Protein AF-A0A8T9QCY1-F1 (afdb_monomer_lite)

Organism: NCBI:txid2932248

pLDDT: mean 91.3, std 8.39, range [51.84, 98.19]

Structure (mmCIF, N/CA/C/O backbone):
data_AF-A0A8T9QCY1-F1
#
_entry.id   AF-A0A8T9QCY1-F1
#
loop_
_atom_site.group_PDB
_atom_site.id
_atom_site.type_symbol
_atom_site.label_atom_id
_atom_site.label_alt_id
_atom_site.label_comp_id
_atom_site.label_asym_id
_atom_site.label_entity_id
_atom_site.label_seq_id
_atom_site.pdbx_PDB_ins_code
_atom_site.Cartn_x
_atom_site.Cartn_y
_atom_site.Cartn_z
_atom_site.occupancy
_atom_site.B_iso_or_equiv
_atom_site.auth_seq_id
_atom_site.auth_comp_id
_atom_site.auth_asym_id
_atom_site.auth_atom_id
_atom_site.pdbx_PDB_model_num
ATOM 1 N N . MET A 1 1 ? -13.758 -2.672 7.515 1.00 83.38 1 MET A N 1
ATOM 2 C CA . MET A 1 1 ? -13.058 -1.558 6.841 1.00 83.38 1 MET A CA 1
ATOM 3 C C . MET A 1 1 ? -13.861 -1.212 5.615 1.00 83.38 1 MET A C 1
ATOM 5 O O . MET A 1 1 ? -14.330 -2.131 4.954 1.00 83.38 1 MET A O 1
ATOM 9 N N . VAL A 1 2 ? -14.000 0.070 5.325 1.00 87.88 2 VAL A N 1
ATOM 10 C CA . VAL A 1 2 ? -14.585 0.568 4.086 1.00 87.88 2 VAL A CA 1
ATOM 11 C C . VAL A 1 2 ? -13.574 1.521 3.469 1.00 87.88 2 VAL A C 1
ATOM 13 O O . VAL A 1 2 ? -13.088 2.419 4.149 1.00 87.88 2 VAL A O 1
ATOM 16 N N . GLN A 1 3 ? -13.242 1.306 2.202 1.00 90.44 3 GLN A N 1
ATOM 17 C CA . GLN A 1 3 ? -12.575 2.306 1.380 1.00 90.44 3 GLN A CA 1
ATOM 18 C C . GLN A 1 3 ? -13.643 2.977 0.529 1.00 90.44 3 GLN A C 1
ATOM 20 O O . GLN A 1 3 ? -14.436 2.291 -0.118 1.00 90.44 3 GLN A O 1
ATOM 25 N N . THR A 1 4 ? -13.660 4.300 0.528 1.00 90.69 4 THR A N 1
ATOM 26 C CA . THR A 1 4 ? -14.458 5.090 -0.403 1.00 90.69 4 THR A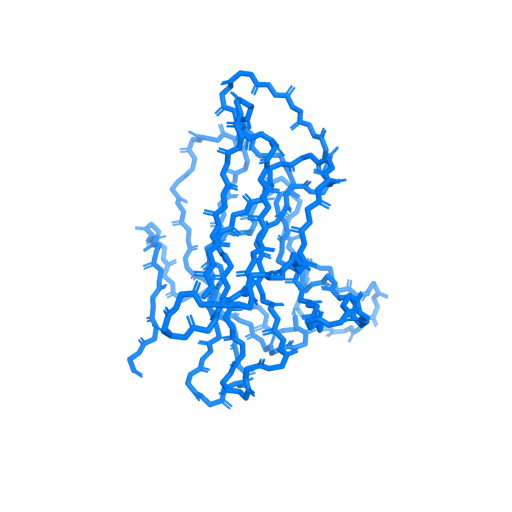 CA 1
ATOM 27 C C . THR A 1 4 ? -13.527 5.812 -1.358 1.00 90.69 4 THR A C 1
ATOM 29 O O . THR A 1 4 ? -12.391 6.132 -1.017 1.00 90.69 4 THR A O 1
ATOM 32 N N . VAL A 1 5 ? -14.016 6.036 -2.570 1.00 88.19 5 VAL A N 1
ATOM 33 C CA . VAL A 1 5 ? -13.371 6.884 -3.566 1.00 88.19 5 VAL A CA 1
ATOM 34 C C . VAL A 1 5 ? -14.434 7.875 -4.006 1.00 88.19 5 VAL A C 1
ATOM 36 O O . VAL A 1 5 ? -15.520 7.461 -4.422 1.00 88.19 5 VAL A O 1
ATOM 39 N N . GLY A 1 6 ? -14.159 9.163 -3.821 1.00 86.31 6 GLY A N 1
ATOM 40 C CA . GLY A 1 6 ? -15.067 10.240 -4.187 1.00 86.31 6 GLY A CA 1
ATOM 41 C C . GLY A 1 6 ? -15.201 10.423 -5.700 1.00 86.31 6 GLY A C 1
ATOM 42 O O . GLY A 1 6 ? -14.900 9.540 -6.504 1.00 86.31 6 GLY A O 1
ATOM 43 N N . ALA A 1 7 ? -15.681 11.600 -6.104 1.00 86.75 7 ALA A N 1
ATOM 44 C CA . ALA A 1 7 ? -15.833 11.935 -7.521 1.00 86.75 7 ALA A CA 1
ATOM 45 C C . ALA A 1 7 ? -14.480 11.957 -8.252 1.00 86.75 7 ALA A C 1
ATOM 47 O O . ALA A 1 7 ? -14.420 11.659 -9.447 1.00 86.75 7 ALA A O 1
ATOM 48 N N . ASN A 1 8 ? -13.405 12.289 -7.532 1.00 88.00 8 ASN A N 1
ATOM 49 C CA . ASN A 1 8 ? -12.042 12.115 -7.986 1.00 88.00 8 ASN A CA 1
ATOM 50 C C . ASN A 1 8 ? -11.434 10.848 -7.363 1.00 88.00 8 ASN A C 1
ATOM 52 O O . ASN A 1 8 ? -11.613 10.555 -6.185 1.00 88.00 8 ASN A O 1
ATOM 56 N N . ILE A 1 9 ? -10.644 10.121 -8.147 1.00 87.50 9 ILE A N 1
ATOM 57 C CA . ILE A 1 9 ? -9.871 8.952 -7.704 1.00 87.50 9 ILE A CA 1
ATOM 58 C C . ILE A 1 9 ? -8.877 9.264 -6.570 1.00 87.50 9 ILE A C 1
ATOM 60 O O . ILE A 1 9 ? -8.448 8.358 -5.854 1.00 87.50 9 ILE A O 1
ATOM 64 N N . TYR A 1 10 ? -8.519 10.538 -6.405 1.00 91.62 10 TYR A N 1
ATOM 65 C CA . TYR A 1 10 ? -7.668 11.036 -5.324 1.00 91.62 10 TYR A CA 1
ATOM 66 C C . TYR A 1 10 ? -8.439 11.335 -4.033 1.00 91.62 10 TYR A C 1
ATOM 68 O O . TYR A 1 10 ? -7.835 11.355 -2.965 1.00 91.62 10 TYR A O 1
ATOM 76 N N . ASP A 1 11 ? -9.770 11.430 -4.093 1.00 90.88 11 ASP A N 1
ATOM 77 C CA . ASP A 1 11 ? -10.647 11.608 -2.928 1.00 90.88 11 ASP A CA 1
ATOM 78 C C . ASP A 1 11 ? -10.887 10.255 -2.231 1.00 90.88 11 ASP A C 1
ATOM 80 O O . ASP A 1 11 ? -12.022 9.832 -2.004 1.00 90.88 11 ASP A O 1
ATOM 84 N N . SER A 1 12 ? -9.808 9.509 -1.984 1.00 90.94 12 SER A N 1
ATOM 85 C CA . SER A 1 12 ? -9.865 8.208 -1.324 1.00 90.94 12 SER A CA 1
ATOM 86 C C . SER A 1 12 ? -9.849 8.376 0.191 1.00 90.94 12 SER A C 1
ATOM 88 O O . SER A 1 12 ? -9.037 9.119 0.742 1.00 90.94 12 SER A O 1
ATOM 90 N N . GLU A 1 13 ? -10.714 7.645 0.883 1.00 94.50 13 GLU A N 1
ATOM 91 C CA . GLU A 1 13 ? -10.823 7.690 2.339 1.00 94.50 13 GLU A CA 1
ATOM 92 C C . GLU A 1 13 ? -11.020 6.277 2.900 1.00 94.50 13 GLU A C 1
ATOM 94 O O . GLU A 1 13 ? -11.607 5.400 2.262 1.00 94.50 13 GLU A O 1
ATOM 99 N N . PHE A 1 14 ? -10.513 6.044 4.109 1.00 94.75 14 PHE A N 1
ATOM 100 C CA . PHE A 1 14 ? -10.633 4.780 4.827 1.00 94.75 14 PHE A CA 1
ATOM 101 C C . PHE A 1 14 ? -11.448 4.973 6.096 1.00 94.75 14 PHE A C 1
ATOM 103 O O . PHE A 1 14 ? -11.176 5.873 6.891 1.00 94.75 14 PHE A O 1
ATOM 110 N N . TYR A 1 15 ? -12.404 4.076 6.309 1.00 93.12 15 TYR A N 1
ATOM 111 C CA . TYR A 1 15 ? -13.334 4.105 7.428 1.00 93.12 15 TYR A CA 1
ATOM 112 C C . TYR A 1 15 ? -13.407 2.761 8.153 1.00 93.12 15 TYR A C 1
ATOM 114 O O . TYR A 1 15 ? -13.409 1.687 7.541 1.00 93.12 15 TYR A O 1
ATOM 122 N N . THR A 1 16 ? -13.578 2.802 9.470 1.00 92.44 16 THR A N 1
ATOM 123 C CA . THR A 1 16 ? -14.055 1.658 10.253 1.00 92.44 16 THR A CA 1
ATOM 124 C C . THR A 1 16 ? -15.569 1.726 10.425 1.00 92.44 16 THR A C 1
ATOM 126 O O . THR A 1 16 ? -16.171 2.793 10.361 1.00 92.44 16 THR A O 1
ATOM 129 N N . MET A 1 17 ? -16.195 0.564 10.600 1.00 91.69 17 MET A N 1
ATOM 130 C CA . MET A 1 17 ? -17.635 0.413 10.799 1.00 91.69 17 MET A CA 1
ATOM 131 C C . MET A 1 17 ? -17.862 -0.877 11.583 1.00 91.69 17 MET A C 1
ATOM 133 O O . MET A 1 17 ? -17.133 -1.856 11.379 1.00 91.69 17 MET A O 1
ATOM 137 N N . ASN A 1 18 ? -18.856 -0.883 12.464 1.00 89.94 18 ASN A N 1
ATOM 138 C CA . ASN A 1 18 ? -19.294 -2.085 13.159 1.00 89.94 18 ASN A CA 1
ATOM 139 C C . ASN A 1 18 ? -19.914 -3.080 12.166 1.00 89.94 18 ASN A C 1
ATOM 141 O O . ASN A 1 18 ? -20.423 -2.699 11.111 1.00 89.94 18 ASN A O 1
ATOM 145 N N . ALA A 1 19 ? -19.910 -4.369 12.516 1.00 89.88 19 ALA A N 1
ATOM 146 C CA . ALA A 1 19 ? -20.467 -5.424 11.663 1.00 89.88 19 ALA A CA 1
ATOM 147 C C . ALA A 1 19 ? -21.983 -5.282 11.420 1.00 89.88 19 ALA A C 1
ATOM 149 O O . ALA A 1 19 ? -22.494 -5.785 10.423 1.00 89.88 19 ALA A O 1
ATOM 150 N N . ASP A 1 20 ? -22.692 -4.586 12.311 1.00 94.06 20 ASP A N 1
ATOM 151 C CA . ASP A 1 20 ? -24.116 -4.261 12.179 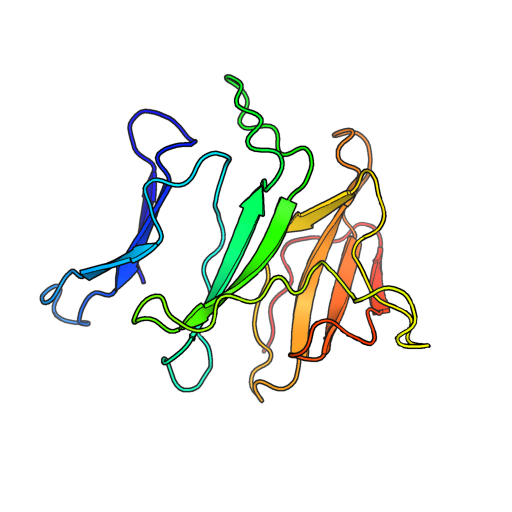1.00 94.06 20 ASP A CA 1
ATOM 152 C C . ASP A 1 20 ? -24.384 -3.020 11.304 1.00 94.06 20 ASP A C 1
ATOM 154 O O . ASP A 1 20 ? -25.533 -2.624 11.123 1.00 94.06 20 ASP A O 1
ATOM 158 N N . GLY A 1 21 ? -23.333 -2.400 10.760 1.00 90.50 21 GLY A N 1
ATOM 159 C CA . GLY A 1 21 ? -23.426 -1.197 9.944 1.00 90.50 21 GLY A CA 1
ATOM 160 C C . GLY A 1 21 ? -23.525 0.112 10.736 1.00 90.50 21 GLY A C 1
ATOM 161 O O . GLY A 1 21 ? -23.815 1.160 10.164 1.00 90.50 21 GLY A O 1
ATOM 162 N N . THR A 1 22 ? -23.291 0.099 12.045 1.00 95.12 22 THR A N 1
ATOM 163 C CA . THR A 1 22 ? -23.229 1.323 12.858 1.00 95.12 22 THR A CA 1
ATOM 164 C C . THR A 1 22 ? -21.787 1.806 13.055 1.00 95.12 22 THR A C 1
ATOM 166 O O . THR A 1 22 ? -20.828 1.161 12.632 1.00 95.12 22 THR A O 1
ATOM 169 N N . GLY A 1 23 ? -21.610 2.963 13.701 1.00 92.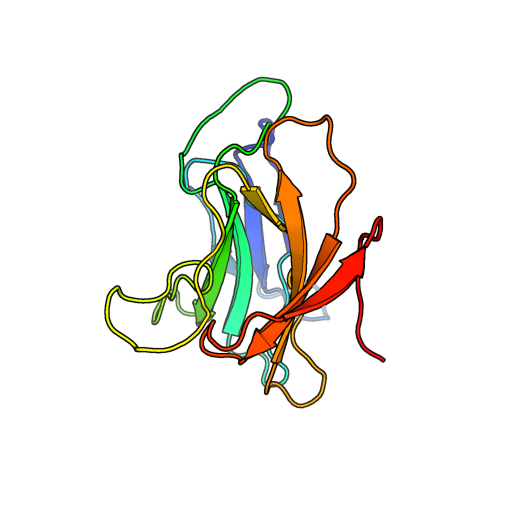56 23 GLY A N 1
ATOM 170 C CA . GLY A 1 23 ? -20.294 3.399 14.184 1.00 92.56 23 GLY A CA 1
ATOM 171 C C . GLY A 1 23 ? -19.278 3.752 13.094 1.00 92.56 23 GLY A C 1
ATOM 172 O O . GLY A 1 23 ? -18.080 3.565 13.303 1.00 92.56 23 GLY A O 1
ATOM 173 N N . LEU A 1 24 ? -19.735 4.244 11.937 1.00 93.25 24 LEU A N 1
ATOM 174 C CA . LEU A 1 24 ? -18.848 4.678 10.857 1.00 93.25 24 LEU A CA 1
ATOM 175 C C . LEU A 1 24 ? -17.890 5.777 11.350 1.00 93.25 24 LEU A C 1
ATOM 177 O O . LEU A 1 24 ? -18.336 6.839 11.779 1.00 93.25 24 LEU A O 1
ATOM 181 N N . THR A 1 25 ? -16.585 5.524 11.272 1.00 93.00 25 THR A N 1
ATOM 182 C CA . THR A 1 25 ? -15.536 6.448 11.729 1.00 93.00 25 THR A CA 1
ATOM 183 C C . THR A 1 25 ? -14.442 6.553 10.675 1.00 93.00 25 THR A C 1
ATOM 185 O O . THR A 1 25 ? -13.945 5.532 10.204 1.00 93.00 25 THR A O 1
ATOM 188 N N . GLN A 1 26 ? -14.062 7.775 10.295 1.00 93.19 26 GLN A N 1
ATOM 189 C CA . GLN A 1 26 ? -12.953 8.006 9.366 1.00 93.19 26 GLN A CA 1
ATOM 190 C C . GLN A 1 26 ? -11.612 7.751 10.056 1.00 93.19 26 GLN A C 1
ATOM 192 O O . GLN A 1 26 ? -11.370 8.267 11.143 1.00 93.19 26 GLN A O 1
ATOM 197 N N . VAL A 1 27 ? -10.746 6.972 9.410 1.00 93.88 27 VAL A N 1
ATOM 198 C CA . VAL A 1 27 ? -9.399 6.625 9.889 1.00 93.88 27 VAL A CA 1
ATOM 199 C C . VAL A 1 27 ? -8.336 7.416 9.132 1.00 93.88 27 VAL A C 1
ATOM 201 O O . VAL A 1 27 ? -7.449 8.005 9.738 1.00 93.88 27 VAL A O 1
ATOM 204 N N . VAL A 1 28 ? -8.433 7.439 7.800 1.00 94.06 28 VAL A N 1
ATOM 205 C CA . VAL A 1 28 ? -7.506 8.157 6.913 1.00 94.06 28 VAL A CA 1
ATOM 206 C C . VAL A 1 28 ? -8.318 8.827 5.813 1.00 94.06 28 VAL A C 1
ATOM 208 O O . VAL A 1 28 ? -9.280 8.253 5.311 1.00 94.06 28 VAL A O 1
ATOM 211 N N . GLY A 1 29 ? -7.942 10.033 5.413 1.00 91.75 29 GLY A N 1
ATOM 212 C CA . GLY A 1 29 ? -8.540 10.713 4.269 1.00 91.75 29 GLY A CA 1
ATOM 213 C C . GLY A 1 29 ? -8.045 12.141 4.149 1.00 91.75 29 GLY A C 1
ATOM 214 O O . GLY A 1 29 ? -7.237 12.586 4.966 1.00 91.75 29 GLY A O 1
ATOM 215 N N . ASN A 1 30 ? -8.536 12.849 3.132 1.00 86.94 30 ASN A N 1
ATOM 216 C CA . ASN A 1 30 ? -8.137 14.228 2.836 1.00 86.94 30 ASN A CA 1
ATOM 217 C C . ASN A 1 30 ? -6.613 14.392 2.661 1.00 86.94 30 ASN A C 1
ATOM 219 O O . ASN A 1 30 ? -6.030 15.401 3.060 1.00 86.94 30 ASN A O 1
ATOM 223 N N . LEU A 1 31 ? -5.955 13.379 2.091 1.00 90.31 31 LEU A N 1
ATOM 224 C CA . LEU A 1 31 ? -4.528 13.397 1.782 1.00 90.31 31 LEU A CA 1
ATOM 225 C C . LEU A 1 31 ? -4.339 13.474 0.269 1.00 90.31 31 LEU A C 1
ATOM 227 O O . LEU A 1 31 ? -5.001 12.752 -0.465 1.00 90.31 31 LEU A O 1
ATOM 231 N N . ALA A 1 32 ? -3.396 14.304 -0.180 1.00 91.12 32 ALA A N 1
ATOM 232 C CA . ALA A 1 32 ? -3.028 14.377 -1.593 1.00 91.12 32 ALA A CA 1
ATOM 233 C C . ALA A 1 32 ? -2.455 13.044 -2.093 1.00 91.12 32 ALA A C 1
ATOM 235 O O . ALA A 1 32 ? -1.806 12.322 -1.322 1.00 91.12 32 ALA A O 1
ATOM 236 N N . GLY A 1 33 ? -2.606 12.780 -3.388 1.00 92.12 33 GLY A N 1
ATOM 237 C CA . GLY A 1 33 ? -2.104 11.563 -4.013 1.00 92.12 33 GLY A CA 1
ATOM 238 C C . GLY A 1 33 ? -2.967 10.338 -3.711 1.00 92.12 33 GLY A C 1
ATOM 239 O O . GLY A 1 33 ? -3.664 10.238 -2.702 1.00 92.12 33 GLY A O 1
ATOM 240 N N . ARG A 1 34 ? -2.932 9.370 -4.628 1.00 93.31 34 ARG A N 1
ATOM 241 C CA . ARG A 1 34 ? -3.840 8.222 -4.579 1.00 93.31 34 ARG A CA 1
ATOM 242 C C . ARG A 1 34 ? -3.528 7.332 -3.380 1.00 93.31 34 ARG A C 1
ATOM 244 O O . ARG A 1 34 ? -2.363 7.018 -3.132 1.00 93.31 34 ARG A O 1
ATOM 251 N N . MET A 1 35 ? -4.572 6.866 -2.699 1.00 94.25 35 MET A N 1
ATOM 252 C CA . MET A 1 35 ? -4.479 5.874 -1.629 1.00 94.25 35 MET A CA 1
ATOM 253 C C . MET A 1 35 ? -5.280 4.627 -1.978 1.00 94.25 35 MET A C 1
ATOM 255 O O . MET A 1 35 ? -6.326 4.722 -2.615 1.00 94.25 35 MET A O 1
ATOM 259 N N . ASP A 1 36 ? -4.793 3.456 -1.578 1.00 93.31 36 ASP A N 1
ATOM 260 C CA . ASP A 1 36 ? -5.462 2.197 -1.896 1.00 93.31 36 ASP A CA 1
ATOM 261 C C . ASP A 1 36 ? -5.106 1.070 -0.916 1.00 93.31 36 ASP A C 1
ATOM 263 O O . ASP A 1 36 ? -4.155 1.167 -0.136 1.00 93.31 36 ASP A O 1
ATOM 267 N N . SER A 1 37 ? -5.853 -0.029 -1.018 1.00 93.75 37 SER A N 1
ATOM 268 C CA . SER A 1 37 ? -5.535 -1.340 -0.446 1.00 93.75 37 SER A CA 1
ATOM 269 C C . SER A 1 37 ? -5.302 -1.342 1.069 1.00 93.75 37 SER A C 1
ATOM 271 O O . SER A 1 37 ? -4.262 -1.824 1.527 1.00 93.75 37 SER A O 1
ATOM 273 N N . PRO A 1 38 ? -6.250 -0.819 1.870 1.00 94.94 38 PRO A N 1
ATOM 274 C CA . PRO A 1 38 ? -6.132 -0.864 3.315 1.00 94.94 38 PRO A CA 1
ATOM 275 C C . PRO A 1 38 ? -6.235 -2.305 3.840 1.00 94.94 38 PRO A C 1
ATOM 277 O O . PRO A 1 38 ? -7.113 -3.073 3.445 1.00 94.94 38 PRO A O 1
ATOM 280 N N . SER A 1 39 ? -5.386 -2.652 4.802 1.00 93.62 39 SER A N 1
ATOM 281 C CA . SER A 1 39 ? -5.387 -3.922 5.531 1.00 93.62 39 SER A CA 1
ATOM 282 C C . SER A 1 39 ? -5.285 -3.661 7.032 1.00 93.62 39 SER A C 1
ATOM 284 O O . SER A 1 39 ? -4.503 -2.819 7.466 1.00 93.62 39 SER A O 1
ATOM 286 N N . PHE A 1 40 ? -6.038 -4.401 7.846 1.00 92.81 40 PHE A N 1
ATOM 287 C CA . PHE A 1 40 ? -5.900 -4.346 9.305 1.00 92.81 40 PHE A CA 1
ATOM 288 C C . PHE A 1 40 ? -4.783 -5.256 9.800 1.00 92.81 40 PHE A C 1
ATOM 290 O O . PHE A 1 40 ? -4.576 -6.340 9.252 1.00 92.81 40 PHE A O 1
ATOM 297 N N . SER A 1 41 ? -4.124 -4.838 10.879 1.00 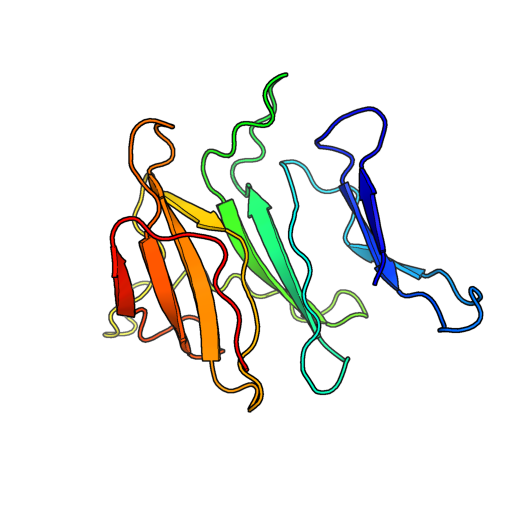92.19 41 SER A N 1
ATOM 298 C CA . SER A 1 41 ? -3.329 -5.737 11.710 1.00 92.19 41 SER A CA 1
ATOM 299 C C . SER A 1 41 ? -4.216 -6.808 12.345 1.00 92.19 41 SER A C 1
ATOM 301 O O . SER A 1 41 ? -5.418 -6.613 12.538 1.00 92.19 41 SER A O 1
ATOM 303 N N . ILE A 1 42 ? -3.612 -7.936 12.721 1.00 89.06 42 ILE A N 1
ATOM 304 C CA . ILE A 1 42 ? -4.328 -9.066 13.332 1.00 89.06 42 ILE A CA 1
ATOM 305 C C . ILE A 1 42 ? -5.043 -8.688 14.640 1.00 89.06 42 ILE A C 1
ATOM 307 O O . ILE A 1 42 ? -6.109 -9.214 14.943 1.00 89.06 42 ILE A O 1
ATOM 311 N N . ASP A 1 43 ? -4.484 -7.740 15.397 1.00 91.25 43 ASP A N 1
ATOM 312 C CA . ASP A 1 43 ? -5.076 -7.216 16.631 1.00 91.25 43 ASP A CA 1
ATOM 313 C C . ASP A 1 43 ? -6.113 -6.103 16.390 1.00 91.25 43 ASP A C 1
ATOM 315 O O . ASP A 1 43 ? -6.701 -5.591 17.343 1.00 91.25 43 ASP A O 1
ATOM 319 N N . GLY A 1 44 ? -6.327 -5.710 15.130 1.00 91.38 44 GLY A N 1
ATOM 320 C CA . GLY A 1 44 ? -7.291 -4.694 14.721 1.00 91.38 44 GLY A CA 1
ATOM 321 C C . GLY A 1 44 ? -6.951 -3.265 15.149 1.00 91.38 44 GLY A C 1
ATOM 322 O O . GLY A 1 44 ? -7.825 -2.408 15.075 1.00 91.38 44 GLY A O 1
ATOM 323 N N . ARG A 1 45 ? -5.728 -2.977 15.616 1.00 92.38 45 ARG A N 1
ATOM 324 C CA . ARG A 1 45 ? -5.348 -1.640 16.128 1.00 92.38 45 ARG A CA 1
ATOM 325 C C . ARG A 1 45 ? -4.633 -0.748 15.123 1.00 92.38 45 ARG A C 1
ATOM 327 O O . ARG A 1 45 ? -4.505 0.457 15.354 1.00 92.38 45 ARG A O 1
ATOM 334 N N . THR A 1 46 ? -4.161 -1.332 14.033 1.00 95.12 46 THR A N 1
ATOM 335 C CA . THR A 1 46 ? -3.306 -0.667 13.055 1.00 95.12 46 THR A CA 1
ATOM 336 C C . THR A 1 46 ? -3.848 -0.917 11.655 1.00 95.12 46 THR A C 1
ATOM 338 O O . THR A 1 46 ? -4.342 -2.004 11.350 1.00 95.12 46 THR A O 1
ATOM 341 N N . ILE A 1 47 ? -3.753 0.094 10.800 1.00 95.88 47 ILE A N 1
ATOM 342 C CA . ILE A 1 47 ? -4.020 0.013 9.369 1.00 95.88 47 ILE A CA 1
ATOM 343 C C . ILE A 1 47 ? -2.697 0.067 8.604 1.00 95.88 47 ILE A C 1
ATOM 345 O O . ILE A 1 47 ? -1.789 0.817 8.957 1.00 95.88 47 ILE A O 1
ATOM 349 N N . LEU A 1 48 ? -2.610 -0.733 7.552 1.00 96.69 48 LEU A N 1
ATOM 350 C CA . LEU A 1 48 ? -1.568 -0.725 6.537 1.00 96.69 48 LEU A CA 1
ATOM 351 C C . LEU A 1 48 ? -2.214 -0.342 5.215 1.00 96.69 48 LEU A C 1
ATOM 353 O O . LEU A 1 48 ? -3.275 -0.870 4.903 1.00 96.69 48 LEU A O 1
ATOM 357 N N . TYR A 1 49 ? -1.620 0.562 4.452 1.00 97.38 49 TYR A N 1
ATOM 358 C CA . TYR A 1 49 ? -2.201 1.010 3.191 1.00 97.38 49 TYR A CA 1
ATOM 359 C C . TYR A 1 49 ? -1.131 1.511 2.231 1.00 97.38 49 TYR A C 1
ATOM 361 O O . TYR A 1 49 ? -0.011 1.837 2.626 1.00 97.38 49 TYR A O 1
ATOM 369 N N . THR A 1 50 ? -1.490 1.593 0.957 1.00 96.94 50 THR A N 1
ATOM 370 C CA . THR A 1 50 ? -0.669 2.235 -0.064 1.00 96.94 50 THR A CA 1
ATOM 371 C C . THR A 1 50 ? -1.055 3.702 -0.193 1.00 96.94 50 THR A C 1
ATOM 373 O O . THR A 1 50 ? -2.242 4.022 -0.243 1.00 96.94 50 THR A O 1
ATOM 376 N N . ARG A 1 51 ? -0.066 4.591 -0.325 1.00 96.31 51 ARG A N 1
ATOM 377 C CA . ARG A 1 51 ? -0.276 5.991 -0.722 1.00 96.31 51 ARG A CA 1
ATOM 378 C C . ARG A 1 51 ? 0.815 6.468 -1.671 1.00 96.31 51 ARG A C 1
ATOM 380 O O . ARG A 1 51 ? 1.988 6.236 -1.407 1.00 96.31 51 ARG A O 1
ATOM 387 N N . ASP A 1 52 ? 0.443 7.173 -2.736 1.00 96.19 52 ASP A N 1
ATOM 388 C CA . ASP A 1 52 ? 1.399 7.955 -3.522 1.00 96.19 52 ASP A CA 1
ATOM 389 C C . ASP A 1 52 ? 1.835 9.200 -2.749 1.00 96.19 52 ASP A C 1
ATOM 391 O O . ASP A 1 52 ? 1.059 10.139 -2.560 1.00 96.19 52 ASP A O 1
ATOM 395 N N . VAL A 1 53 ? 3.079 9.190 -2.270 1.00 95.56 53 VAL A N 1
ATOM 396 C CA . VAL A 1 53 ? 3.616 10.286 -1.458 1.00 95.56 53 VAL A CA 1
ATOM 397 C C . VAL A 1 53 ? 4.159 11.438 -2.302 1.00 95.56 53 VAL A C 1
ATOM 399 O O . VAL A 1 53 ? 4.419 12.496 -1.736 1.00 95.56 53 VAL A O 1
ATOM 402 N N . ASP A 1 54 ? 4.287 11.271 -3.625 1.00 92.94 54 ASP A N 1
ATOM 403 C CA . ASP A 1 54 ? 4.634 12.374 -4.538 1.00 92.94 54 ASP A CA 1
ATOM 404 C C . ASP A 1 54 ? 3.485 13.389 -4.660 1.00 92.94 54 ASP A C 1
ATOM 406 O O . ASP A 1 54 ? 3.696 14.544 -5.019 1.00 92.94 54 ASP A O 1
ATOM 410 N N . GLY A 1 55 ? 2.251 12.968 -4.345 1.00 90.06 55 GLY A N 1
ATOM 411 C CA . GLY A 1 55 ? 1.061 13.814 -4.461 1.00 90.06 55 GLY A CA 1
ATOM 412 C C . GLY A 1 55 ? 0.715 14.179 -5.906 1.00 90.06 55 GLY A C 1
ATOM 413 O O . GLY A 1 55 ? -0.026 15.131 -6.132 1.00 90.06 55 GLY A O 1
ATOM 414 N N . TYR A 1 56 ? 1.267 13.456 -6.885 1.00 89.00 56 TYR A N 1
ATOM 415 C CA . TYR A 1 56 ? 0.994 13.690 -8.294 1.00 89.00 56 TYR A CA 1
ATOM 416 C C . TYR A 1 56 ? -0.416 13.224 -8.665 1.00 89.00 56 TYR A C 1
ATOM 418 O O . TYR A 1 56 ? -0.798 12.073 -8.434 1.00 89.00 56 TYR A O 1
ATOM 426 N N . GLU A 1 57 ? -1.175 14.122 -9.293 1.00 91.00 57 GLU A N 1
ATOM 427 C CA . GLU A 1 57 ? -2.568 13.885 -9.652 1.00 91.00 57 GLU A CA 1
ATOM 428 C C . GLU A 1 57 ? -2.818 14.102 -11.148 1.00 91.00 57 GLU A C 1
ATOM 430 O O . GLU A 1 57 ? -2.474 15.133 -11.728 1.00 91.00 57 GLU A O 1
ATOM 435 N N . ASN A 1 58 ? -3.417 13.107 -11.801 1.00 90.44 58 ASN A N 1
ATOM 436 C CA . ASN A 1 58 ? -3.815 13.138 -13.197 1.00 90.44 58 ASN A CA 1
ATOM 437 C C . ASN A 1 58 ? -5.078 12.296 -13.441 1.00 90.44 58 ASN A C 1
ATOM 439 O O . ASN A 1 58 ? -5.458 11.449 -12.639 1.00 90.44 58 ASN A O 1
ATOM 443 N N . ALA A 1 59 ? -5.710 12.471 -14.601 1.00 88.38 59 ALA A N 1
ATOM 444 C CA . ALA A 1 59 ? -6.960 11.776 -14.923 1.00 88.38 59 ALA A CA 1
ATOM 445 C C . ALA A 1 59 ? -6.853 10.233 -14.932 1.00 88.38 59 ALA A C 1
ATOM 447 O O . ALA A 1 59 ? -7.867 9.552 -14.827 1.00 88.38 59 ALA A O 1
ATOM 448 N N . SER A 1 60 ? -5.644 9.674 -15.072 1.00 88.19 60 SER A N 1
ATOM 449 C CA . SER A 1 60 ? -5.419 8.220 -15.088 1.00 88.19 60 SER A CA 1
ATOM 450 C C . SER A 1 60 ? -5.195 7.594 -13.709 1.00 88.19 60 SER A C 1
ATOM 452 O O . SER A 1 60 ? -5.161 6.370 -13.612 1.00 88.19 60 SER A O 1
ATOM 454 N N . GLY A 1 61 ? -4.985 8.386 -12.654 1.00 89.12 61 GLY A N 1
ATOM 455 C CA . GLY A 1 61 ? -4.648 7.831 -11.340 1.00 89.12 61 GLY A CA 1
ATOM 456 C C . GLY A 1 61 ? -3.246 7.284 -11.236 1.00 89.12 61 GLY A C 1
ATOM 457 O O . GLY A 1 61 ? -3.014 6.354 -10.459 1.00 89.12 61 GLY A O 1
ATOM 458 N N . ARG A 1 62 ? -2.332 7.802 -12.062 1.00 91.31 62 ARG A N 1
ATOM 459 C CA . ARG A 1 62 ? -0.970 7.284 -12.134 1.00 91.31 62 ARG A CA 1
ATOM 460 C C . ARG A 1 62 ? -0.258 7.578 -10.825 1.00 91.31 62 ARG A C 1
ATOM 462 O O . ARG A 1 62 ? -0.163 8.735 -10.435 1.00 91.31 62 ARG A O 1
ATOM 469 N N . GLN A 1 63 ? 0.276 6.527 -10.216 1.00 93.94 63 GLN A N 1
ATOM 470 C CA . GLN A 1 63 ? 1.113 6.640 -9.033 1.00 93.94 63 GLN A CA 1
ATOM 471 C C . GLN A 1 63 ? 2.584 6.720 -9.446 1.00 93.94 63 GLN A C 1
ATOM 473 O O . GLN A 1 63 ? 3.044 5.891 -10.241 1.00 93.94 63 GLN A O 1
ATOM 478 N N . LEU A 1 64 ? 3.312 7.710 -8.933 1.00 94.62 64 LEU A N 1
ATOM 479 C CA . LEU A 1 64 ? 4.728 7.926 -9.251 1.00 94.62 64 LEU A CA 1
ATOM 480 C C . LEU A 1 64 ? 5.657 7.512 -8.114 1.00 94.62 64 LEU A C 1
ATOM 482 O O . LEU A 1 64 ? 6.782 7.081 -8.383 1.00 94.62 64 LEU A O 1
ATOM 486 N N . ASN A 1 65 ? 5.196 7.612 -6.868 1.00 95.88 65 ASN A N 1
ATOM 487 C CA . ASN A 1 65 ? 5.968 7.214 -5.706 1.00 95.88 65 ASN A CA 1
ATOM 488 C C . ASN A 1 65 ? 5.063 6.605 -4.625 1.00 95.88 65 ASN A C 1
ATOM 490 O O . ASN A 1 65 ? 4.931 7.119 -3.517 1.00 95.88 65 ASN A O 1
ATOM 494 N N . ALA A 1 66 ? 4.420 5.485 -4.950 1.00 96.75 66 ALA A N 1
ATOM 495 C CA . ALA A 1 66 ? 3.586 4.751 -4.009 1.00 96.75 66 ALA A CA 1
ATOM 496 C C . ALA A 1 66 ? 4.421 4.086 -2.911 1.00 96.75 66 ALA A C 1
ATOM 498 O O . ALA A 1 66 ? 5.365 3.345 -3.201 1.00 96.75 66 ALA A O 1
ATOM 499 N N . HIS A 1 67 ? 4.070 4.360 -1.662 1.00 97.62 67 HIS A N 1
ATOM 500 C CA . HIS A 1 67 ? 4.697 3.830 -0.459 1.00 97.62 67 HIS A CA 1
ATOM 501 C C . HIS A 1 67 ? 3.689 3.015 0.356 1.00 97.62 67 HIS A C 1
ATOM 503 O O . HIS A 1 67 ? 2.475 3.189 0.217 1.00 97.62 67 HIS A O 1
ATOM 509 N N . ILE A 1 68 ? 4.207 2.158 1.236 1.00 97.81 68 ILE A N 1
ATOM 510 C CA . ILE A 1 68 ? 3.439 1.408 2.231 1.00 97.81 68 ILE A CA 1
ATOM 511 C C . ILE A 1 68 ? 3.502 2.151 3.561 1.00 97.81 68 ILE A C 1
ATOM 513 O O . ILE A 1 68 ? 4.571 2.309 4.153 1.00 97.81 68 ILE A O 1
ATOM 517 N N . LEU A 1 69 ? 2.342 2.588 4.036 1.00 97.44 69 LEU A N 1
ATOM 518 C CA . LEU A 1 69 ? 2.182 3.387 5.243 1.00 97.44 69 LEU A CA 1
ATOM 519 C C . LEU A 1 69 ? 1.455 2.542 6.286 1.00 97.44 69 LEU A C 1
ATOM 521 O O . LEU A 1 69 ? 0.496 1.836 5.971 1.00 97.44 69 LEU A O 1
ATOM 525 N N . MET A 1 70 ? 1.908 2.632 7.531 1.00 96.56 70 MET A N 1
ATOM 526 C CA . MET A 1 70 ? 1.302 1.963 8.675 1.00 96.56 70 MET A CA 1
ATOM 527 C C . MET A 1 70 ? 0.932 2.997 9.737 1.00 96.56 70 MET A C 1
ATOM 529 O O . MET A 1 70 ? 1.746 3.853 10.073 1.00 96.56 70 MET A O 1
ATOM 533 N N . GLN A 1 71 ? -0.287 2.933 10.269 1.00 96.25 71 GLN A N 1
ATOM 534 C CA . GLN A 1 71 ? -0.805 3.930 11.209 1.00 96.25 71 GLN A CA 1
ATOM 535 C C . GLN A 1 71 ? -1.764 3.296 12.217 1.00 96.25 71 GLN A C 1
ATOM 537 O O . GLN A 1 71 ? -2.480 2.351 11.888 1.00 96.25 71 GLN A O 1
ATOM 542 N N . ARG A 1 72 ? -1.820 3.812 13.448 1.00 95.50 72 ARG A N 1
ATOM 543 C CA . ARG A 1 72 ? -2.869 3.416 14.399 1.00 95.50 72 ARG A CA 1
ATOM 544 C C . ARG A 1 72 ? -4.219 3.998 13.992 1.00 95.50 72 ARG A C 1
ATOM 546 O O . ARG A 1 72 ? -4.286 5.050 13.364 1.00 95.50 72 ARG A O 1
ATOM 553 N N . LEU A 1 73 ? -5.304 3.343 14.403 1.00 93.19 73 LEU A N 1
ATOM 554 C CA . LEU A 1 73 ? -6.659 3.798 14.059 1.00 93.19 73 LEU A CA 1
ATOM 555 C C . LEU A 1 73 ? -7.054 5.146 14.676 1.00 93.19 73 LEU A C 1
ATOM 557 O O . LEU A 1 73 ? -7.991 5.773 14.198 1.00 93.19 73 LEU A O 1
ATOM 561 N N . ASP A 1 74 ? -6.347 5.598 15.713 1.00 90.94 74 ASP A N 1
ATOM 562 C CA . ASP A 1 74 ? -6.513 6.930 16.308 1.00 90.94 74 ASP A CA 1
ATOM 563 C C . ASP A 1 74 ? -5.746 8.035 15.553 1.00 90.94 74 ASP A C 1
ATOM 565 O O . ASP A 1 74 ? -5.717 9.185 15.989 1.00 90.94 74 ASP A O 1
ATOM 569 N N . GLY A 1 75 ? -5.097 7.692 14.437 1.00 91.19 75 GLY A N 1
ATOM 570 C CA . GLY A 1 75 ? -4.289 8.599 13.628 1.00 91.19 75 GLY A CA 1
ATOM 571 C C . GLY A 1 75 ? -2.849 8.777 14.123 1.00 91.19 75 GLY A C 1
ATOM 572 O O . GLY A 1 75 ? -2.039 9.407 13.439 1.00 91.19 75 GLY A O 1
ATOM 573 N N . THR A 1 76 ? -2.474 8.215 15.274 1.00 94.75 76 THR A N 1
ATOM 574 C CA . THR A 1 76 ? -1.108 8.323 15.802 1.00 94.75 76 THR A CA 1
ATOM 575 C C . THR A 1 76 ? -0.166 7.275 15.204 1.00 94.75 76 THR A C 1
ATOM 577 O O . THR A 1 76 ? -0.578 6.286 14.596 1.00 94.75 76 THR A O 1
ATOM 580 N N . GLY A 1 77 ? 1.142 7.470 15.406 1.00 94.25 77 GLY A N 1
ATOM 581 C CA . GLY A 1 77 ? 2.147 6.455 15.078 1.00 94.25 77 GLY A CA 1
ATOM 582 C C . GLY A 1 77 ? 2.242 6.129 13.588 1.00 94.25 77 GLY A C 1
ATOM 583 O O . GLY A 1 77 ? 2.439 4.967 13.252 1.00 94.25 77 GLY A O 1
ATOM 584 N N . LEU A 1 78 ? 2.082 7.131 12.719 1.00 95.44 78 LEU A N 1
ATOM 585 C CA . LEU A 1 78 ? 2.313 6.982 11.286 1.00 95.44 78 LEU A CA 1
ATOM 586 C C . LEU A 1 78 ? 3.781 6.624 11.020 1.00 95.44 78 LEU A C 1
ATOM 588 O O . LEU A 1 78 ? 4.687 7.343 11.446 1.00 95.44 78 LEU A O 1
ATOM 592 N N . VAL A 1 79 ? 4.001 5.533 10.294 1.00 94.94 79 VAL A N 1
ATOM 593 C CA . VAL A 1 79 ? 5.314 5.058 9.857 1.00 94.94 79 VAL A CA 1
ATOM 594 C C . VAL A 1 79 ? 5.261 4.768 8.362 1.00 94.94 79 VAL A C 1
ATOM 596 O O . VAL A 1 79 ? 4.335 4.121 7.878 1.00 94.94 79 VAL A O 1
ATOM 599 N N . ASP A 1 80 ? 6.274 5.229 7.635 1.00 95.94 80 ASP A N 1
ATOM 600 C CA . ASP A 1 80 ? 6.507 4.866 6.239 1.00 95.94 80 ASP A CA 1
ATOM 601 C C . ASP A 1 80 ? 7.463 3.669 6.182 1.00 95.94 80 ASP A C 1
ATOM 603 O O . ASP A 1 80 ? 8.635 3.783 6.539 1.00 95.94 80 ASP A O 1
ATOM 607 N N . LEU A 1 81 ? 6.951 2.513 5.759 1.00 95.44 81 LEU A N 1
ATOM 608 C CA . LEU A 1 81 ? 7.704 1.258 5.698 1.00 95.44 81 LEU A CA 1
ATOM 609 C C . LEU A 1 81 ? 8.471 1.089 4.381 1.00 95.44 81 LEU A C 1
ATOM 611 O O . LEU A 1 81 ? 9.308 0.194 4.251 1.00 95.44 81 LEU A O 1
ATOM 615 N N . SER A 1 82 ? 8.205 1.946 3.395 1.00 95.75 82 SER A N 1
ATOM 616 C CA . SER A 1 82 ? 8.952 1.993 2.138 1.00 95.75 82 SER A CA 1
ATOM 617 C C . SER A 1 82 ? 10.247 2.799 2.271 1.00 95.75 82 SER A C 1
ATOM 619 O O . SER A 1 82 ? 11.090 2.742 1.374 1.00 95.75 82 SER A O 1
ATOM 621 N N . VAL A 1 83 ? 10.455 3.501 3.389 1.00 91.38 83 VAL A N 1
ATOM 622 C CA . VAL A 1 83 ? 11.684 4.241 3.692 1.00 91.38 83 VAL A CA 1
ATOM 623 C C . VAL A 1 83 ? 12.476 3.512 4.773 1.00 91.38 83 VAL A C 1
ATOM 625 O O . VAL A 1 83 ? 11.989 3.276 5.872 1.00 91.38 83 VAL A O 1
ATOM 628 N N . VAL A 1 84 ? 13.742 3.204 4.488 1.00 77.50 84 VAL A N 1
ATOM 629 C CA . VAL A 1 84 ? 14.689 2.754 5.515 1.00 77.50 84 VAL A CA 1
ATOM 630 C C . VAL A 1 84 ? 15.691 3.878 5.771 1.00 77.50 84 VAL A C 1
ATOM 632 O O . VAL A 1 84 ? 16.241 4.413 4.805 1.00 77.50 84 VAL A O 1
ATOM 635 N N . PRO A 1 85 ? 15.936 4.272 7.039 1.00 64.75 85 PRO A N 1
ATOM 636 C CA . PRO A 1 85 ? 16.897 5.322 7.349 1.00 64.75 85 PRO A CA 1
ATOM 637 C C . PRO A 1 85 ? 18.279 5.004 6.773 1.00 64.75 85 PRO A C 1
ATOM 639 O O . PRO A 1 85 ? 18.824 3.916 6.985 1.00 64.75 85 PRO A O 1
ATOM 642 N N . SER A 1 86 ? 18.862 5.973 6.067 1.00 51.84 86 SER A N 1
ATOM 643 C CA . SER A 1 86 ? 20.225 5.874 5.546 1.00 51.84 86 SER A CA 1
ATOM 644 C C . SER A 1 86 ? 21.201 5.534 6.677 1.00 51.84 86 SER A C 1
ATOM 646 O O . SER A 1 86 ? 21.235 6.232 7.689 1.00 51.84 86 SER A O 1
ATOM 648 N N . GLY A 1 87 ? 22.000 4.479 6.501 1.00 53.97 87 GLY A N 1
ATOM 649 C CA . GLY A 1 87 ? 23.011 4.059 7.478 1.00 53.97 87 GLY A CA 1
ATOM 650 C C . GLY A 1 87 ? 22.593 2.929 8.425 1.00 53.97 87 GLY A C 1
ATOM 651 O O . GLY A 1 87 ? 23.384 2.568 9.289 1.00 53.97 87 GLY A O 1
ATOM 652 N N . SER A 1 88 ? 21.412 2.315 8.261 1.00 60.19 88 SER A N 1
ATOM 653 C CA . SER A 1 88 ? 20.997 1.180 9.109 1.00 60.19 88 SER A CA 1
ATOM 654 C C . SER A 1 88 ? 21.762 -0.129 8.854 1.00 60.19 88 SER A C 1
ATOM 656 O O . SER A 1 88 ? 21.536 -1.102 9.566 1.00 60.19 88 SER A O 1
ATOM 658 N N . GLY A 1 89 ? 22.630 -0.192 7.836 1.00 58.16 89 GLY A N 1
ATOM 659 C CA . GLY A 1 89 ? 23.377 -1.405 7.477 1.00 58.16 89 GLY A CA 1
ATOM 660 C C . GLY A 1 89 ? 22.509 -2.569 6.974 1.00 58.16 89 GLY A C 1
ATOM 661 O O . GLY A 1 89 ? 23.025 -3.666 6.781 1.00 58.16 89 GLY A O 1
ATOM 662 N N . THR A 1 90 ? 21.208 -2.352 6.755 1.00 59.78 90 THR A N 1
ATOM 663 C CA . THR A 1 90 ? 20.259 -3.377 6.293 1.00 59.78 90 THR A CA 1
ATOM 664 C C . THR A 1 90 ? 19.842 -3.133 4.847 1.00 59.78 90 THR A C 1
ATOM 666 O O . THR A 1 90 ? 19.559 -1.992 4.482 1.00 59.78 90 THR A O 1
ATOM 669 N N . ASN A 1 91 ? 19.707 -4.201 4.05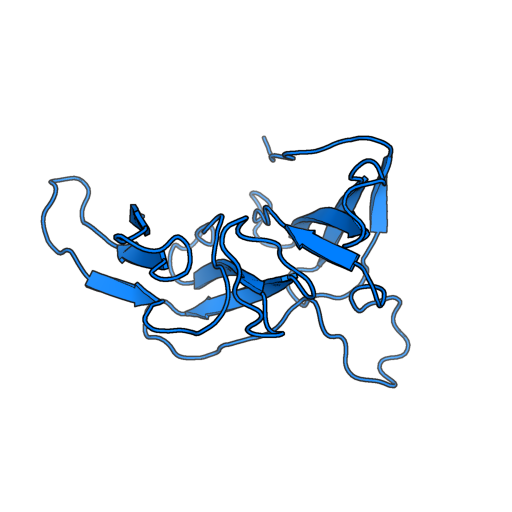2 1.00 61.72 91 ASN A N 1
ATOM 670 C CA . ASN A 1 91 ? 19.009 -4.141 2.765 1.00 61.72 91 ASN A CA 1
ATOM 671 C C . ASN A 1 91 ? 17.560 -3.706 3.013 1.00 61.72 91 ASN A C 1
ATOM 673 O O . ASN A 1 91 ? 16.803 -4.383 3.714 1.00 61.72 91 ASN A O 1
ATOM 677 N N . GLY A 1 92 ? 17.182 -2.553 2.480 1.00 66.69 92 GLY A N 1
ATOM 678 C CA . GLY A 1 92 ? 15.892 -1.959 2.771 1.00 66.69 92 GLY A CA 1
ATOM 679 C C . GLY A 1 92 ? 15.663 -0.672 1.996 1.00 66.69 92 GLY A C 1
ATOM 680 O O . GLY A 1 92 ? 16.570 -0.151 1.351 1.00 66.69 92 GLY A O 1
ATOM 681 N N . GLY A 1 93 ? 14.430 -0.182 2.066 1.00 84.69 93 GLY A N 1
ATOM 682 C CA . GLY A 1 93 ? 13.971 0.949 1.275 1.00 84.69 93 GLY A CA 1
ATOM 683 C C . GLY A 1 93 ? 13.481 0.516 -0.103 1.00 84.69 93 GLY A C 1
ATOM 684 O O . GLY A 1 93 ? 14.022 -0.387 -0.744 1.00 84.69 93 GLY A O 1
ATOM 685 N N . LYS A 1 94 ? 12.407 1.156 -0.546 1.00 92.62 94 LYS A N 1
ATOM 686 C CA . LYS A 1 94 ? 11.855 0.984 -1.881 1.00 92.62 94 LYS A CA 1
ATOM 687 C C . LYS A 1 94 ? 12.845 1.535 -2.921 1.00 92.62 94 LYS A C 1
ATOM 689 O O . LYS A 1 94 ? 13.306 2.667 -2.756 1.00 92.62 94 LYS A O 1
ATOM 694 N N . PRO A 1 95 ? 13.153 0.801 -4.007 1.00 91.75 95 PRO A N 1
ATOM 695 C CA . PRO A 1 95 ? 13.976 1.335 -5.088 1.00 91.75 95 PRO A CA 1
ATOM 696 C C . PRO A 1 95 ? 13.376 2.616 -5.689 1.00 91.75 95 PRO A C 1
ATOM 698 O O . PRO A 1 95 ? 12.154 2.746 -5.836 1.00 91.75 95 PRO A O 1
ATOM 701 N N . ALA A 1 96 ? 14.232 3.569 -6.058 1.00 91.62 96 ALA A N 1
ATOM 702 C CA . ALA A 1 96 ? 13.798 4.776 -6.757 1.00 91.62 96 ALA A CA 1
ATOM 703 C C . ALA A 1 96 ? 13.136 4.416 -8.099 1.00 91.62 96 ALA A C 1
ATOM 705 O O . ALA A 1 96 ? 13.552 3.469 -8.763 1.00 91.62 96 ALA A O 1
ATOM 706 N N . GLY A 1 97 ? 12.102 5.163 -8.496 1.00 93.94 97 GLY A N 1
ATOM 707 C CA . GLY A 1 97 ? 11.362 4.888 -9.734 1.00 93.94 97 GLY A CA 1
ATOM 708 C C . GLY A 1 97 ? 10.412 3.686 -9.663 1.00 93.94 97 GLY A C 1
ATOM 709 O O . GLY A 1 97 ? 9.929 3.230 -10.695 1.00 93.94 97 GLY A O 1
ATOM 710 N N . THR A 1 98 ? 10.130 3.165 -8.466 1.00 96.12 98 THR A N 1
ATOM 711 C CA . THR A 1 98 ? 9.169 2.068 -8.260 1.00 96.12 98 THR A CA 1
ATOM 712 C C . THR A 1 98 ? 8.011 2.481 -7.356 1.00 96.12 98 THR A C 1
ATOM 714 O O . THR A 1 98 ? 8.072 3.507 -6.682 1.00 96.12 98 THR A O 1
ATOM 717 N N . ASN A 1 99 ? 6.967 1.664 -7.325 1.00 96.94 99 ASN A N 1
ATOM 718 C CA . ASN A 1 99 ? 5.779 1.785 -6.496 1.00 96.94 99 ASN A CA 1
ATOM 719 C C . ASN A 1 99 ? 5.648 0.530 -5.628 1.00 96.94 99 ASN A C 1
ATOM 721 O O . ASN A 1 99 ? 5.722 -0.576 -6.161 1.00 96.94 99 ASN A O 1
ATOM 725 N N . ASP A 1 100 ? 5.409 0.703 -4.327 1.00 97.38 100 ASP A N 1
ATOM 726 C CA . ASP A 1 100 ? 4.986 -0.377 -3.438 1.00 97.38 100 ASP A CA 1
ATOM 727 C C . ASP A 1 100 ? 3.462 -0.358 -3.274 1.00 97.38 100 ASP A C 1
ATOM 729 O O . ASP A 1 100 ? 2.884 0.623 -2.800 1.00 97.38 100 ASP A O 1
ATOM 733 N N . LEU A 1 101 ? 2.809 -1.444 -3.672 1.00 96.62 101 LEU A N 1
ATOM 734 C CA . LEU A 1 101 ? 1.360 -1.551 -3.811 1.00 96.62 101 LEU A CA 1
ATOM 735 C C . LEU A 1 101 ? 0.820 -2.796 -3.091 1.00 96.62 101 LEU A C 1
ATOM 737 O O . LEU A 1 101 ? 1.549 -3.762 -2.861 1.00 96.62 101 LEU A O 1
ATOM 741 N N . PHE A 1 102 ? -0.481 -2.793 -2.795 1.00 96.31 102 PHE A N 1
ATOM 742 C CA . PHE A 1 102 ? -1.241 -3.954 -2.301 1.00 96.31 102 PHE A CA 1
ATOM 743 C C . PHE A 1 102 ? -0.634 -4.666 -1.069 1.00 96.31 102 PHE A C 1
ATOM 745 O O . PHE A 1 102 ? -0.476 -5.890 -1.091 1.00 96.31 102 PHE A O 1
ATOM 752 N N . PRO A 1 103 ? -0.259 -3.946 0.005 1.00 97.25 103 PRO A N 1
ATOM 753 C CA . PRO A 1 103 ? 0.391 -4.556 1.153 1.00 97.25 103 PRO A CA 1
ATOM 754 C C . PRO A 1 103 ? -0.593 -5.349 2.023 1.00 97.25 103 PRO A C 1
ATOM 756 O O . PRO A 1 103 ? -1.730 -4.932 2.248 1.00 97.25 103 PRO A O 1
ATOM 759 N N . ARG A 1 104 ? -0.143 -6.484 2.566 1.00 96.31 104 ARG A N 1
ATOM 760 C CA . ARG A 1 104 ? -0.924 -7.339 3.474 1.00 96.31 104 ARG A CA 1
ATOM 761 C C . ARG A 1 104 ? -0.055 -7.849 4.619 1.00 96.31 104 ARG A C 1
ATOM 763 O O . ARG A 1 104 ? 1.065 -8.318 4.392 1.00 96.31 104 ARG A O 1
ATOM 770 N N . PHE A 1 105 ? -0.586 -7.795 5.839 1.00 96.38 105 PHE A N 1
ATOM 771 C CA . PHE A 1 105 ? 0.053 -8.415 7.001 1.00 96.38 105 PHE A CA 1
ATOM 772 C C . PHE A 1 105 ? 0.077 -9.937 6.858 1.00 96.38 105 PHE A C 1
ATOM 774 O O . PHE A 1 105 ? -0.887 -10.532 6.374 1.00 96.38 105 PHE A O 1
ATOM 781 N N . SER A 1 106 ? 1.158 -10.563 7.320 1.00 95.19 106 SER A N 1
ATOM 782 C CA . SER A 1 106 ? 1.185 -12.004 7.547 1.00 95.19 106 SER A CA 1
ATOM 783 C C . SER A 1 106 ? 0.240 -12.403 8.692 1.00 95.19 106 SER A C 1
ATOM 785 O O . SER A 1 106 ? -0.039 -11.579 9.569 1.00 95.19 106 SER A O 1
ATOM 787 N N . PRO A 1 107 ? -0.232 -13.663 8.744 1.00 93.31 107 PRO A N 1
ATOM 788 C CA . PRO A 1 107 ? -1.160 -14.120 9.783 1.00 93.31 107 PRO A CA 1
ATOM 789 C C . PRO A 1 107 ? -0.585 -14.031 11.203 1.00 93.31 107 PRO A C 1
ATOM 791 O O . PRO A 1 107 ? -1.326 -13.847 12.164 1.00 93.31 107 PRO A O 1
ATOM 794 N N . ASP A 1 108 ? 0.741 -14.137 11.332 1.00 94.06 108 ASP A N 1
ATOM 795 C CA . ASP A 1 108 ? 1.475 -13.968 12.591 1.00 94.06 108 ASP A CA 1
ATOM 796 C C . ASP A 1 108 ? 1.816 -12.498 12.916 1.00 94.06 108 ASP A C 1
ATOM 798 O O . ASP A 1 108 ? 2.346 -12.211 13.987 1.00 94.06 108 ASP A O 1
ATOM 802 N N . GLY A 1 109 ? 1.524 -11.561 12.006 1.00 93.50 109 GLY A N 1
ATOM 803 C CA . GLY A 1 109 ? 1.801 -10.131 12.150 1.00 93.50 109 GLY A CA 1
ATOM 804 C C . GLY A 1 109 ? 3.278 -9.734 12.059 1.00 93.50 109 GLY A C 1
ATOM 805 O O . GLY A 1 109 ? 3.594 -8.560 12.243 1.00 93.50 109 GLY A O 1
ATOM 806 N N . ALA A 1 110 ? 4.192 -10.668 11.784 1.00 94.69 110 ALA A N 1
ATOM 807 C CA . ALA A 1 110 ? 5.631 -10.401 11.780 1.00 94.69 110 ALA A CA 1
ATOM 808 C C . ALA A 1 110 ? 6.150 -9.823 10.453 1.00 94.69 110 ALA A C 1
ATOM 810 O O . ALA A 1 110 ? 7.247 -9.257 10.407 1.00 94.69 110 ALA A O 1
ATOM 811 N N . LYS A 1 111 ? 5.394 -9.988 9.363 1.00 96.44 111 LYS A N 1
ATOM 812 C CA . LYS A 1 111 ? 5.821 -9.653 8.004 1.00 96.44 111 LYS A CA 1
ATOM 813 C C . LYS A 1 111 ? 4.730 -8.953 7.215 1.00 96.44 111 LYS A C 1
ATOM 815 O O . LYS A 1 111 ? 3.546 -8.997 7.546 1.00 96.44 111 LYS A O 1
ATOM 820 N N . ILE A 1 112 ? 5.160 -8.333 6.124 1.00 96.94 112 ILE A N 1
ATOM 821 C CA . ILE A 1 112 ? 4.293 -7.722 5.125 1.00 96.94 112 ILE A CA 1
ATOM 822 C C . ILE A 1 112 ? 4.655 -8.305 3.766 1.00 96.94 112 ILE A C 1
ATOM 824 O O . ILE A 1 112 ? 5.823 -8.275 3.378 1.00 96.94 112 ILE A O 1
ATOM 828 N N . ILE A 1 113 ? 3.657 -8.818 3.048 1.00 97.81 113 ILE A N 1
ATOM 829 C CA . ILE A 1 113 ? 3.774 -9.153 1.625 1.00 97.81 113 ILE A CA 1
ATOM 830 C C . ILE A 1 113 ? 3.171 -8.016 0.809 1.00 97.81 113 ILE A C 1
ATOM 832 O O . ILE A 1 113 ? 2.189 -7.407 1.231 1.00 97.81 113 ILE A O 1
ATOM 836 N N . PHE A 1 114 ? 3.775 -7.691 -0.323 1.00 97.75 114 PHE A N 1
ATOM 837 C CA . PHE A 1 114 ? 3.361 -6.560 -1.144 1.00 97.75 114 PHE A CA 1
ATOM 838 C C . PHE A 1 114 ? 3.871 -6.713 -2.576 1.00 97.75 114 PHE A C 1
ATOM 840 O O . PHE A 1 114 ? 4.619 -7.638 -2.905 1.00 97.75 114 PHE A O 1
ATOM 847 N N . VAL A 1 115 ? 3.459 -5.789 -3.433 1.00 97.88 115 VAL A N 1
ATOM 848 C CA . VAL A 1 115 ? 3.865 -5.709 -4.833 1.00 97.88 115 VAL A CA 1
ATOM 849 C C . VAL A 1 115 ? 4.838 -4.557 -5.003 1.00 97.88 115 VAL A C 1
ATOM 851 O O . VAL A 1 115 ? 4.546 -3.452 -4.562 1.00 97.88 115 VAL A O 1
ATOM 854 N N . ASN A 1 116 ? 5.963 -4.791 -5.672 1.00 96.94 116 ASN A N 1
ATOM 855 C CA . ASN A 1 116 ? 6.824 -3.726 -6.173 1.00 96.94 116 ASN A CA 1
ATOM 856 C C . ASN A 1 116 ? 6.763 -3.711 -7.704 1.00 96.94 116 ASN A C 1
ATOM 858 O O . ASN A 1 116 ? 6.809 -4.762 -8.344 1.00 96.94 116 ASN A O 1
ATOM 862 N N . VAL A 1 117 ? 6.629 -2.528 -8.299 1.00 96.75 117 VAL A N 1
ATOM 863 C CA . VAL A 1 117 ? 6.575 -2.365 -9.758 1.00 96.75 117 VAL A CA 1
ATOM 864 C C . VAL A 1 117 ? 7.218 -1.047 -10.173 1.00 96.75 117 VAL A C 1
ATOM 866 O O . VAL A 1 117 ? 7.081 -0.051 -9.466 1.00 96.75 117 VAL A O 1
ATOM 869 N N . ASN A 1 118 ? 7.903 -1.005 -11.317 1.00 96.31 118 ASN A N 1
ATOM 870 C CA . ASN A 1 118 ? 8.406 0.259 -11.860 1.00 96.31 118 ASN A CA 1
ATOM 871 C C . ASN A 1 118 ? 7.237 1.216 -12.144 1.00 96.31 118 ASN A C 1
ATOM 873 O O . ASN A 1 118 ? 6.174 0.814 -12.618 1.00 96.31 118 ASN A O 1
ATOM 877 N N . ASN A 1 119 ? 7.433 2.507 -11.888 1.00 94.88 119 ASN A N 1
ATOM 878 C CA . ASN A 1 119 ? 6.415 3.539 -12.100 1.00 94.88 119 ASN A CA 1
ATOM 879 C C . ASN A 1 119 ? 6.262 3.956 -13.581 1.00 94.88 119 ASN A C 1
ATOM 881 O O . ASN A 1 119 ? 5.629 4.969 -13.896 1.00 94.88 119 ASN A O 1
ATOM 885 N N . ASP A 1 120 ? 6.843 3.183 -14.499 1.00 92.31 120 ASP A N 1
ATOM 886 C CA . ASP A 1 120 ? 6.872 3.424 -15.940 1.00 92.31 120 ASP A CA 1
ATOM 887 C C . ASP A 1 120 ? 5.655 2.858 -16.688 1.00 92.31 120 ASP A C 1
ATOM 889 O O . ASP A 1 120 ? 5.484 3.168 -17.865 1.00 92.31 120 ASP A O 1
ATOM 893 N N . ASN A 1 121 ? 4.807 2.069 -16.015 1.00 85.19 121 ASN A N 1
ATOM 894 C CA . ASN A 1 121 ? 3.676 1.325 -16.590 1.00 85.19 121 ASN A CA 1
ATOM 895 C C . ASN A 1 121 ? 4.058 0.342 -17.716 1.00 85.19 121 ASN A C 1
ATOM 897 O O . ASN A 1 121 ? 3.205 -0.045 -18.512 1.00 85.19 121 ASN A O 1
ATOM 901 N N . GLN A 1 122 ? 5.325 -0.059 -17.801 1.00 89.56 122 GLN A N 1
ATOM 902 C CA . GLN A 1 122 ? 5.839 -0.958 -18.840 1.00 89.56 122 GLN A CA 1
ATOM 903 C C . GLN A 1 122 ? 6.370 -2.269 -18.261 1.00 89.56 122 GLN A C 1
ATOM 905 O O . GLN A 1 122 ? 6.443 -3.275 -18.966 1.00 89.56 122 GLN A O 1
ATOM 910 N N . SER A 1 123 ? 6.738 -2.263 -16.982 1.00 91.31 123 SER A N 1
ATOM 911 C CA . SER A 1 123 ? 7.322 -3.421 -16.316 1.00 91.31 123 SER A CA 1
ATOM 912 C C . SER A 1 123 ? 6.259 -4.281 -15.636 1.00 91.31 123 SER A C 1
ATOM 914 O O . SER A 1 123 ? 5.314 -3.773 -15.031 1.00 91.31 123 SER A O 1
ATOM 916 N N . ALA A 1 124 ? 6.433 -5.601 -15.703 1.00 94.81 124 ALA A N 1
ATOM 917 C CA . ALA A 1 124 ? 5.602 -6.519 -14.939 1.00 94.81 124 ALA A CA 1
ATOM 918 C C . ALA A 1 124 ? 5.863 -6.351 -13.426 1.00 94.81 124 ALA A C 1
ATOM 920 O O . ALA A 1 124 ? 7.006 -6.111 -13.029 1.00 94.81 124 ALA A O 1
ATOM 921 N N . PRO A 1 125 ? 4.828 -6.483 -12.580 1.00 96.25 125 PRO A N 1
ATOM 922 C CA . PRO A 1 125 ? 4.979 -6.406 -11.134 1.00 96.25 125 PRO A CA 1
ATOM 923 C C . PRO A 1 125 ? 5.756 -7.602 -10.571 1.00 96.25 125 PRO A C 1
ATOM 925 O O . PRO A 1 125 ? 5.798 -8.693 -11.152 1.00 96.25 125 PRO A O 1
ATOM 928 N N . GLU A 1 126 ? 6.343 -7.395 -9.401 1.00 97.50 126 GLU A N 1
ATOM 929 C CA . GLU A 1 126 ? 7.017 -8.414 -8.607 1.00 97.50 126 GLU A CA 1
ATOM 930 C C . GLU A 1 126 ? 6.388 -8.496 -7.216 1.00 97.50 126 GLU A C 1
ATOM 932 O O . GLU A 1 126 ? 5.954 -7.489 -6.657 1.00 97.50 126 GLU A O 1
ATOM 937 N N . VAL A 1 127 ? 6.399 -9.686 -6.616 1.00 98.19 127 VAL A N 1
ATOM 938 C CA . VAL A 1 127 ? 5.934 -9.892 -5.239 1.00 98.19 127 VAL A CA 1
ATOM 939 C C . VAL A 1 127 ? 7.127 -9.946 -4.303 1.00 98.19 127 VAL A C 1
ATOM 941 O O . VAL A 1 127 ? 8.072 -10.715 -4.509 1.00 98.19 127 VAL A O 1
ATOM 944 N N . TRP A 1 128 ? 7.047 -9.154 -3.244 1.00 97.56 128 TRP A N 1
ATOM 945 C CA . TRP A 1 128 ? 8.090 -8.969 -2.251 1.00 97.56 128 TRP A CA 1
ATOM 946 C C . TRP A 1 128 ? 7.542 -9.188 -0.844 1.00 97.56 128 TRP A C 1
ATOM 948 O O . TRP A 1 128 ? 6.345 -9.064 -0.591 1.00 97.56 128 TRP A O 1
ATOM 958 N N . VAL A 1 129 ? 8.444 -9.511 0.077 1.00 97.25 129 VAL A N 1
ATOM 959 C CA . VAL A 1 129 ? 8.169 -9.604 1.510 1.00 97.25 129 VAL A CA 1
ATOM 960 C C . VAL A 1 129 ? 9.170 -8.760 2.286 1.00 97.25 129 VAL A C 1
ATOM 962 O O . VAL A 1 129 ? 10.318 -8.618 1.868 1.00 97.25 129 VAL A O 1
ATOM 965 N N . MET A 1 130 ? 8.746 -8.208 3.415 1.00 95.81 130 MET A N 1
ATOM 966 C CA . MET A 1 130 ? 9.607 -7.506 4.366 1.00 95.81 130 MET A CA 1
ATOM 967 C C . MET A 1 130 ? 9.167 -7.776 5.800 1.00 95.81 130 MET A C 1
ATOM 969 O O . MET A 1 130 ? 8.069 -8.290 6.034 1.00 95.81 130 MET A O 1
ATOM 973 N N . ASP A 1 131 ? 10.027 -7.442 6.754 1.00 95.06 131 ASP A N 1
ATOM 974 C CA . ASP A 1 131 ? 9.655 -7.448 8.165 1.00 95.06 131 ASP A CA 1
ATOM 975 C C . ASP A 1 131 ? 8.680 -6.305 8.470 1.00 95.06 131 ASP A C 1
ATOM 977 O O . ASP A 1 131 ? 8.595 -5.316 7.739 1.00 95.06 131 ASP A O 1
ATOM 981 N N . ILE A 1 132 ? 7.928 -6.440 9.564 1.00 92.81 132 ILE A N 1
ATOM 982 C CA . ILE A 1 132 ? 6.908 -5.469 9.994 1.00 92.81 132 ILE A CA 1
ATOM 983 C C . ILE A 1 132 ? 7.447 -4.042 10.204 1.00 92.81 132 ILE A C 1
ATOM 985 O O . ILE A 1 132 ? 6.686 -3.079 10.224 1.00 92.81 132 ILE A O 1
ATOM 989 N N . ASP A 1 133 ? 8.764 -3.901 10.355 1.00 91.62 133 ASP A N 1
ATOM 990 C CA . ASP A 1 133 ? 9.475 -2.634 10.525 1.00 91.62 133 ASP A CA 1
ATOM 991 C C . ASP A 1 133 ? 10.030 -2.049 9.208 1.00 91.62 133 ASP A C 1
ATOM 993 O O . ASP A 1 133 ? 10.747 -1.048 9.237 1.00 91.62 133 ASP A O 1
ATOM 997 N N . GLY A 1 134 ? 9.721 -2.667 8.062 1.00 92.12 134 GLY A N 1
ATOM 998 C CA . GLY A 1 134 ? 10.148 -2.236 6.726 1.00 92.12 134 GLY A CA 1
ATOM 999 C C . GLY A 1 134 ? 11.537 -2.730 6.297 1.00 92.12 134 GLY A C 1
ATOM 1000 O O . GLY A 1 134 ? 11.978 -2.456 5.174 1.00 92.12 134 GLY A O 1
ATOM 1001 N N . ARG A 1 135 ? 12.253 -3.465 7.157 1.00 90.81 135 ARG A N 1
ATOM 1002 C CA . ARG A 1 135 ? 13.587 -4.004 6.849 1.00 90.81 135 ARG A CA 1
ATOM 1003 C C . ARG A 1 135 ? 13.513 -5.350 6.130 1.00 90.81 135 ARG A C 1
ATOM 1005 O O . ARG A 1 135 ? 12.460 -5.969 6.001 1.00 90.81 135 ARG A O 1
ATOM 1012 N N . ASN A 1 136 ? 14.676 -5.812 5.664 1.00 91.50 136 ASN A N 1
ATOM 1013 C CA . ASN A 1 136 ? 14.878 -7.159 5.120 1.00 91.50 136 ASN A CA 1
ATOM 1014 C C . ASN A 1 136 ? 13.966 -7.484 3.925 1.00 91.50 136 ASN A C 1
ATOM 1016 O O . ASN A 1 136 ? 13.478 -8.605 3.760 1.00 91.50 136 ASN A O 1
ATOM 1020 N N . ARG A 1 137 ? 13.761 -6.482 3.063 1.00 92.94 137 ARG A N 1
ATOM 1021 C CA . ARG A 1 137 ? 12.979 -6.608 1.830 1.00 92.94 137 ARG A CA 1
ATOM 1022 C C . ARG A 1 137 ? 13.594 -7.671 0.918 1.00 92.94 137 ARG A C 1
ATOM 1024 O O . ARG A 1 137 ? 14.755 -7.563 0.531 1.00 92.94 137 ARG A O 1
ATOM 1031 N N . THR A 1 138 ? 12.805 -8.676 0.555 1.00 94.44 138 THR A N 1
ATOM 1032 C CA . THR A 1 138 ? 13.229 -9.821 -0.259 1.00 94.44 138 THR A CA 1
ATOM 1033 C C . THR A 1 138 ? 12.191 -10.115 -1.336 1.00 94.44 138 THR A C 1
ATOM 1035 O O . THR A 1 138 ? 10.996 -10.173 -1.049 1.00 94.44 138 THR A O 1
ATOM 1038 N N . ARG A 1 139 ? 12.633 -10.323 -2.581 1.00 95.88 139 ARG A N 1
ATOM 1039 C CA . ARG A 1 139 ? 11.747 -10.720 -3.682 1.00 95.88 139 ARG A CA 1
ATOM 1040 C C . ARG A 1 139 ? 11.376 -12.192 -3.551 1.00 95.88 139 ARG A C 1
ATOM 1042 O O . ARG A 1 139 ? 12.264 -13.030 -3.417 1.00 95.88 139 ARG A O 1
ATOM 1049 N N . LEU A 1 140 ? 10.088 -12.501 -3.651 1.00 96.88 140 LEU A N 1
ATOM 1050 C CA . LEU A 1 140 ? 9.575 -13.872 -3.649 1.00 96.88 140 LEU A CA 1
ATOM 1051 C C . LEU A 1 140 ? 9.268 -14.368 -5.062 1.00 96.88 140 LEU A C 1
ATOM 1053 O O . LEU A 1 140 ? 9.673 -15.469 -5.426 1.00 96.88 140 LEU A O 1
ATOM 1057 N N . PHE A 1 141 ? 8.586 -13.550 -5.868 1.00 96.94 141 PHE A N 1
ATOM 1058 C CA . PHE A 1 141 ? 8.149 -13.937 -7.210 1.00 96.94 141 PHE A CA 1
ATOM 1059 C C . PHE A 1 141 ? 8.373 -12.809 -8.218 1.00 96.94 141 PHE A C 1
ATOM 1061 O O . PHE A 1 141 ? 8.184 -11.634 -7.907 1.00 96.94 141 PHE A O 1
ATOM 1068 N N . GLN A 1 142 ? 8.748 -13.184 -9.439 1.00 96.50 142 GLN A N 1
ATOM 1069 C CA . GLN A 1 142 ? 8.826 -12.286 -10.592 1.00 96.50 142 GLN A CA 1
ATOM 1070 C C . GLN A 1 142 ? 7.560 -12.413 -11.438 1.00 96.50 142 GLN A C 1
ATOM 1072 O O . GLN A 1 142 ? 6.977 -13.495 -11.494 1.00 96.50 142 GLN A O 1
ATOM 1077 N N . ASN A 1 143 ? 7.182 -11.340 -12.141 1.00 95.81 143 ASN A N 1
ATOM 1078 C CA . ASN A 1 143 ? 6.013 -11.311 -13.028 1.00 95.81 143 ASN A CA 1
ATOM 1079 C C . ASN A 1 143 ? 4.726 -11.778 -12.321 1.00 95.81 143 ASN A C 1
ATOM 1081 O O . ASN A 1 143 ? 3.950 -12.564 -12.864 1.00 95.81 143 ASN A O 1
ATOM 1085 N N . ALA A 1 144 ? 4.530 -11.326 -11.083 1.00 95.31 144 ALA A N 1
ATOM 1086 C CA . ALA A 1 144 ? 3.457 -11.755 -10.196 1.00 95.31 144 ALA A CA 1
ATOM 1087 C C . ALA A 1 144 ? 2.825 -10.542 -9.505 1.00 95.31 144 ALA A C 1
ATOM 1089 O O . ALA A 1 144 ? 3.482 -9.527 -9.286 1.00 95.31 144 ALA A O 1
ATOM 1090 N N . ASN A 1 145 ? 1.543 -10.645 -9.158 1.00 93.88 145 ASN A N 1
ATOM 1091 C CA . ASN A 1 145 ? 0.773 -9.551 -8.570 1.00 93.88 145 ASN A CA 1
ATOM 1092 C C . ASN A 1 145 ? -0.246 -10.083 -7.553 1.00 93.88 145 ASN A C 1
ATOM 1094 O O . ASN A 1 145 ? -0.529 -11.280 -7.541 1.00 93.88 145 ASN A O 1
ATOM 1098 N N . LEU A 1 146 ? -0.820 -9.176 -6.759 1.00 86.06 146 LEU A N 1
ATOM 1099 C CA . LEU A 1 146 ? -1.917 -9.424 -5.815 1.00 86.06 146 LEU A CA 1
ATOM 1100 C C . LEU A 1 146 ? -1.652 -10.608 -4.865 1.00 86.06 146 LEU A C 1
ATOM 1102 O O . LEU A 1 146 ? -2.424 -11.569 -4.842 1.00 86.06 146 LEU A O 1
ATOM 1106 N N . PRO A 1 147 ? -0.551 -10.572 -4.094 1.00 89.81 147 PRO A N 1
ATOM 1107 C CA . PRO A 1 147 ? -0.251 -11.626 -3.143 1.00 89.81 147 PRO A CA 1
ATOM 1108 C C . PRO A 1 147 ? -1.252 -11.642 -1.981 1.00 89.81 147 PRO A C 1
ATOM 1110 O O . PRO A 1 147 ? -1.733 -10.597 -1.541 1.00 89.81 147 PRO A O 1
ATOM 1113 N N . ASP A 1 148 ? -1.495 -12.831 -1.432 1.00 90.00 148 ASP A N 1
ATOM 1114 C CA . ASP A 1 148 ? -2.197 -12.999 -0.161 1.00 90.00 148 ASP A CA 1
ATOM 1115 C C . ASP A 1 148 ? -1.542 -14.101 0.678 1.00 90.00 148 ASP A C 1
ATOM 1117 O O . ASP A 1 148 ? -0.847 -14.979 0.154 1.00 90.00 148 ASP A O 1
ATOM 1121 N N . TRP A 1 149 ? -1.769 -14.044 1.985 1.00 88.31 149 TRP A N 1
ATOM 1122 C CA . TRP A 1 149 ? -1.399 -15.097 2.920 1.00 88.31 149 TRP A CA 1
ATOM 1123 C C . TRP A 1 149 ? -2.559 -16.082 3.099 1.00 88.31 149 TRP A C 1
ATOM 1125 O O . TRP A 1 149 ? -3.717 -15.754 2.844 1.00 88.31 149 TRP A O 1
ATOM 1135 N N . LYS A 1 150 ? -2.243 -17.302 3.538 1.00 78.50 150 LYS A N 1
ATOM 1136 C CA . LYS A 1 150 ? -3.232 -18.323 3.898 1.00 78.50 150 LYS A CA 1
ATOM 1137 C C . LYS A 1 150 ? -3.367 -18.432 5.411 1.00 78.50 150 LYS A C 1
ATOM 1139 O O . LYS A 1 150 ? -2.318 -18.319 6.081 1.00 78.50 150 LYS A O 1
#

Radius of gyration: 15.16 Å; chains: 1; bounding box: 48×33×36 Å

Foldseek 3Di:
DDWDAPPFQQQIWDWDADPVRHDTDTQDGPD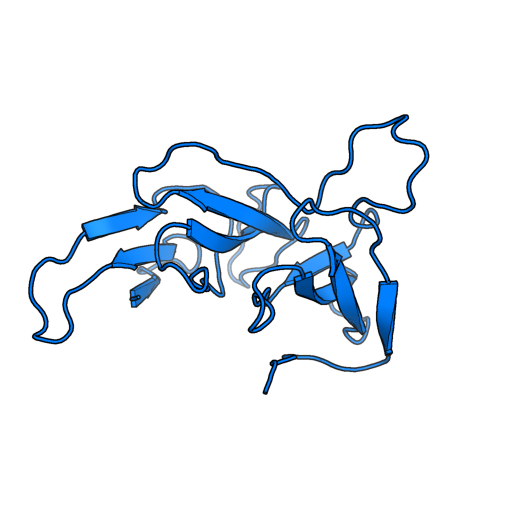AFHKDAWEAFLVRFKIKIKGQPVSDDDPVSQRFEIWIWMAGSVRPDIDTLQDDDPPPPFPFHADHQKHWHNWYAENVRQKIKTWIDGSPVPAQIWIWMDTNNNTDIDTDGGNDHNDDYD

Secondary structure (DSSP, 8-state):
-EEEE-SSTT-EEEEE--TTS---EEEE-S-SS-EEEEEE-TTSSEEEEEEETT----TT---SSEEEEEEETTS---EETT---TTS-SSBSPPTTEEEEEEEE-TTSSEEEEEEEETTS-SPPEEEEEETTSBS-EEEESS-------

Sequence (150 aa):
MVQTVGANIYDSEFYTMNADGTGLTQVVGNLAGRMDSPSFSIDGRTILYTRDVDGYENASGRQLNAHILMQRLDGTGLVDLSVVPSGSGTNGGKPAGTNDLFPRFSPDGAKIIFVNVNNDNQSAPEVWVMDIDGRNRTRLFQNANLPDWK

InterPro domains:
  IPR011042 Six-bladed beta-propeller, TolB-like [G3DSA:2.120.10.30] (4-150)
  IPR011659 WD40-like beta-propeller [PF07676] (33-55)
  IPR011659 WD40-like beta-propeller [PF07676] (99-115)